Protein AF-B0YIT7-F1 (afdb_monomer)

Sequence (74 aa):
SFLNAEEPTVCDLISDFGINVLWHPSLGLELGENLQGMLWNCVLGKIPVDILVFEGTVVNAPNGTGEWNRFAHR

Foldseek 3Di:
DQCPDPVPHPVCCCPVVVDDDLDDPVPDPDDQVRVVVSVVCPVVCVDDDPDDDDDDDQQLPDVRNSVVDDDNRD

Mean predicted aligned error: 4.79 Å

Radius of gyration: 14.9 Å; Cα contacts (8 Å, |Δi|>4): 41; chains: 1; bounding box: 28×30×38 Å

Nearest PDB structures (foldseek):
  8dqv-assembly1_B  TM=9.394E-01  e=1.419E-06  Mycolicibacterium smegmatis MC2 155
  1cc1-assembly1_S  TM=6.547E-01  e=2.135E+00  Desulfomicrobium baculatum

pLDDT: mean 89.39, std 6.94, range [72.88, 98.25]

Organism: NCBI:txid447715

Solvent-accessible surface area (backbone atoms only — not comparable to full-atom values): 4957 Å² total; per-resid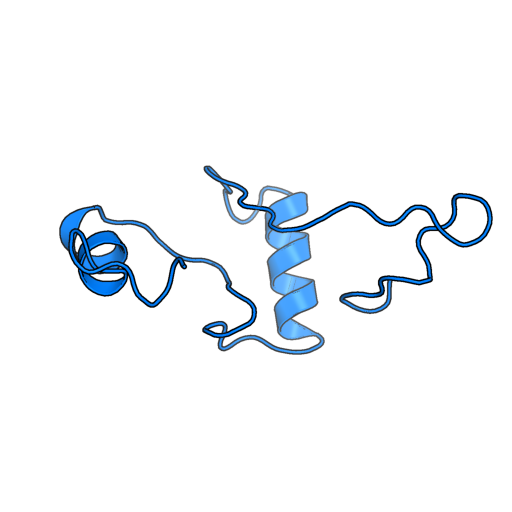ue (Å²): 112,71,92,69,36,80,82,69,28,62,64,47,44,37,71,75,69,66,47,80,80,89,70,43,100,91,74,44,85,63,56,75,67,57,35,50,52,52,54,48,33,39,78,72,58,76,38,85,76,93,76,88,88,84,87,87,76,90,55,44,40,61,98,69,69,16,70,78,60,66,58,97,96,73

InterPro domains:
  IPR037024 [NiFe]-hydrogenase, small subunit, N-terminal domain superfamily [G3DSA:3.40.50.700] (1-73)

Structure (mmCIF, N/CA/C/O backbone):
data_AF-B0YIT7-F1
#
_entry.id   AF-B0YIT7-F1
#
loop_
_atom_site.group_PDB
_atom_site.id
_atom_site.type_symbol
_atom_site.label_atom_id
_atom_site.label_alt_id
_atom_site.label_comp_id
_atom_site.label_asym_id
_atom_site.label_entity_id
_atom_site.label_seq_id
_atom_site.pdbx_PDB_ins_code
_atom_site.Cartn_x
_atom_site.Cartn_y
_atom_site.Cartn_z
_atom_site.occupancy
_atom_site.B_iso_or_equiv
_atom_site.auth_seq_id
_atom_site.auth_comp_id
_atom_site.auth_asym_id
_atom_site.auth_atom_id
_atom_site.pdbx_PDB_model_num
ATOM 1 N N . SER A 1 1 ? -2.388 16.071 6.908 1.00 76.56 1 SER A N 1
ATOM 2 C CA . SER A 1 1 ? -3.639 15.989 6.133 1.00 76.56 1 SER A CA 1
ATOM 3 C C . SER A 1 1 ? -4.527 14.908 6.731 1.00 76.56 1 SER A C 1
ATOM 5 O O . SER A 1 1 ? -5.333 15.254 7.573 1.00 76.56 1 SER A O 1
ATOM 7 N N . PHE A 1 2 ? -4.295 13.617 6.462 1.00 80.75 2 PHE A N 1
ATOM 8 C CA . PHE A 1 2 ? -5.089 12.522 7.045 1.00 80.75 2 PHE A CA 1
ATOM 9 C C . PHE A 1 2 ? -4.838 12.292 8.550 1.00 80.75 2 PHE A C 1
ATOM 11 O O . PHE A 1 2 ? -5.755 12.387 9.352 1.00 80.75 2 PHE A O 1
ATOM 18 N N . LEU A 1 3 ? -3.579 12.095 8.961 1.00 77.06 3 LEU A N 1
ATOM 19 C CA . LEU A 1 3 ? -3.218 11.831 10.370 1.00 77.06 3 LEU A CA 1
ATOM 20 C C . LEU A 1 3 ? -3.439 13.015 11.329 1.00 77.06 3 LEU A C 1
ATOM 22 O O . LEU A 1 3 ? -3.365 12.833 12.537 1.00 77.06 3 LEU A O 1
ATOM 26 N N . ASN A 1 4 ? -3.702 14.210 10.795 1.00 78.94 4 ASN A N 1
ATOM 27 C CA . ASN A 1 4 ? -3.959 15.417 11.586 1.00 78.94 4 ASN A CA 1
ATOM 28 C C . ASN A 1 4 ? -5.453 15.784 11.593 1.00 78.94 4 ASN A C 1
ATOM 30 O O . ASN A 1 4 ? -5.784 16.924 11.900 1.00 78.94 4 ASN A O 1
ATOM 34 N N . ALA A 1 5 ? -6.339 14.884 11.159 1.00 80.31 5 ALA A N 1
ATOM 35 C CA . ALA A 1 5 ? -7.773 15.135 11.201 1.00 80.31 5 ALA A CA 1
ATOM 36 C C . ALA A 1 5 ? -8.233 15.258 12.661 1.00 80.31 5 ALA A C 1
ATOM 38 O O . ALA A 1 5 ? -7.953 14.372 13.469 1.00 80.31 5 ALA A O 1
ATOM 39 N N . GLU A 1 6 ? -8.900 16.366 12.990 1.00 72.88 6 GLU A N 1
ATOM 40 C CA . GLU A 1 6 ? -9.397 16.633 14.345 1.00 72.88 6 GLU A CA 1
ATOM 41 C C . GLU A 1 6 ? -10.807 16.069 14.562 1.00 72.88 6 GLU A C 1
ATOM 43 O O . GLU A 1 6 ? -11.078 15.567 15.646 1.00 72.88 6 GLU A O 1
ATOM 48 N N . GLU A 1 7 ? -11.679 16.071 13.543 1.00 77.75 7 GLU A N 1
ATOM 49 C CA . GLU A 1 7 ? -13.036 15.511 13.642 1.00 77.75 7 GLU A CA 1
ATOM 50 C C . GLU A 1 7 ? -13.536 14.930 12.297 1.00 77.75 7 GLU A C 1
ATOM 52 O O . GLU A 1 7 ? -13.716 15.687 11.336 1.00 77.75 7 GLU A O 1
ATOM 57 N N . PRO A 1 8 ? -13.814 13.611 12.202 1.00 74.25 8 PRO A N 1
ATOM 58 C CA . PRO A 1 8 ? -13.374 12.560 13.125 1.00 74.25 8 PRO A CA 1
ATOM 59 C C . PRO A 1 8 ? -11.851 12.372 13.063 1.00 74.25 8 PRO A C 1
ATOM 61 O O . PRO A 1 8 ? -11.233 12.559 12.009 1.00 74.25 8 PRO A O 1
ATOM 64 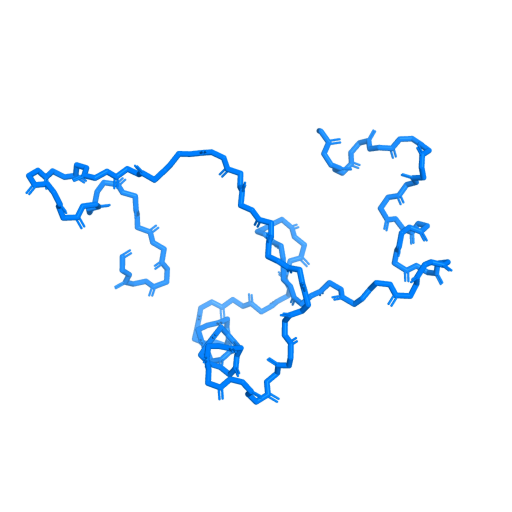N N . THR A 1 9 ? -11.239 11.962 14.175 1.00 82.19 9 THR A N 1
ATOM 65 C CA . THR A 1 9 ? -9.829 11.558 14.159 1.00 82.19 9 THR A CA 1
ATOM 66 C C . THR A 1 9 ? -9.652 10.241 13.394 1.00 82.19 9 THR A C 1
ATOM 68 O O . THR A 1 9 ? -10.603 9.493 13.155 1.00 82.19 9 THR A O 1
ATOM 71 N N . VAL A 1 10 ? -8.412 9.901 13.022 1.00 79.25 10 VAL A N 1
ATOM 72 C CA . VAL A 1 10 ? -8.114 8.588 12.409 1.00 79.25 10 VAL A CA 1
ATOM 73 C C . VAL A 1 10 ? -8.447 7.436 13.359 1.00 79.25 10 VAL A C 1
ATOM 75 O O . VAL A 1 10 ? -8.869 6.375 12.904 1.00 79.25 10 VAL A O 1
ATOM 78 N N . CYS A 1 11 ? -8.297 7.643 14.669 1.00 79.50 11 CYS A N 1
ATOM 79 C CA . CYS A 1 11 ? -8.698 6.655 15.662 1.00 79.50 11 CYS A CA 1
ATOM 80 C C . CYS A 1 11 ? -10.213 6.442 15.635 1.00 79.50 11 CYS A C 1
ATOM 82 O O . CYS A 1 11 ? -10.630 5.293 15.534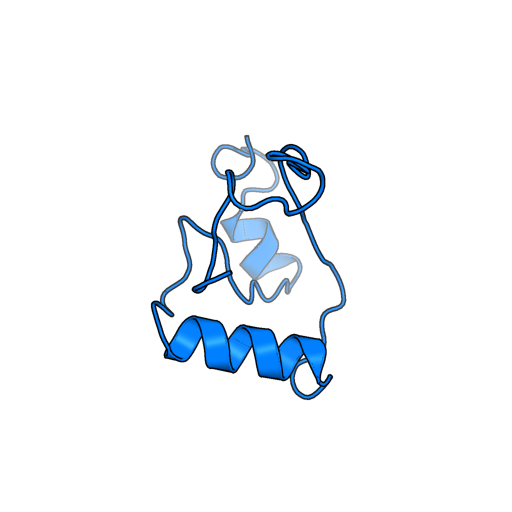 1.00 79.50 11 CYS A O 1
ATOM 84 N N . ASP A 1 12 ? -11.005 7.518 15.620 1.00 81.06 12 ASP A N 1
ATOM 85 C CA . ASP A 1 12 ? -12.473 7.432 15.590 1.00 81.06 12 ASP A CA 1
ATOM 86 C C . ASP A 1 12 ? -12.959 6.756 14.300 1.00 81.06 12 ASP A C 1
ATOM 88 O O . ASP A 1 12 ? -13.857 5.919 14.318 1.00 81.06 12 ASP A O 1
ATOM 92 N N . LEU A 1 13 ? -12.318 7.043 13.161 1.00 79.56 13 LEU A N 1
ATOM 93 C CA . LEU A 1 13 ? -12.589 6.350 11.895 1.00 79.56 13 LEU A CA 1
ATOM 94 C C . LEU A 1 13 ? -12.393 4.829 12.001 1.00 79.56 13 LEU A C 1
ATOM 96 O O . LEU A 1 13 ? -13.170 4.063 11.430 1.00 79.56 13 LEU A O 1
ATOM 100 N N . ILE A 1 14 ? -11.373 4.381 12.730 1.00 81.06 14 ILE A N 1
ATOM 101 C CA . ILE A 1 14 ? -11.084 2.956 12.911 1.00 81.06 14 ILE A CA 1
ATOM 102 C C . ILE A 1 14 ? -12.025 2.335 13.955 1.00 81.06 14 ILE A C 1
ATOM 104 O O . ILE A 1 14 ? -12.579 1.263 13.710 1.00 81.06 14 ILE A O 1
ATOM 108 N N . SER A 1 15 ? -12.217 2.986 15.106 1.00 80.31 15 SER A N 1
ATOM 109 C CA . SER A 1 15 ? -12.978 2.430 16.232 1.00 80.31 15 SER A CA 1
ATOM 110 C C . SER A 1 15 ? -14.489 2.531 16.053 1.00 80.31 15 SER A C 1
ATOM 112 O O . SER A 1 15 ? -15.196 1.569 16.353 1.00 80.31 15 SER A O 1
ATOM 114 N N . ASP A 1 16 ? -14.985 3.659 15.546 1.00 80.94 16 ASP A N 1
ATOM 115 C CA . ASP A 1 16 ? -16.411 3.997 15.600 1.00 80.94 16 ASP A CA 1
ATOM 116 C C . ASP A 1 16 ? -17.112 3.686 14.277 1.00 80.94 16 ASP A C 1
ATOM 118 O O . ASP A 1 16 ? -18.275 3.280 14.261 1.00 80.94 16 ASP A O 1
ATOM 122 N N . PHE A 1 17 ? -16.391 3.816 13.159 1.00 81.88 17 PHE A N 1
ATOM 123 C CA . PHE A 1 17 ? -16.916 3.515 11.824 1.00 81.88 17 PHE A CA 1
ATOM 124 C C . PHE A 1 17 ?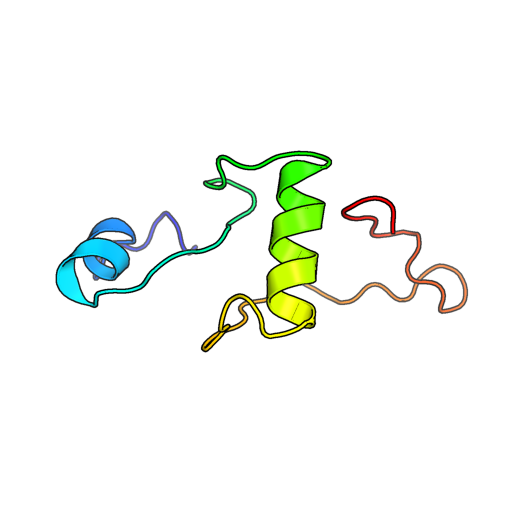 -16.546 2.110 11.327 1.00 81.88 17 PHE A C 1
ATOM 126 O O . PHE A 1 17 ? -16.966 1.714 10.240 1.00 81.88 17 PHE A O 1
ATOM 133 N N . GLY A 1 18 ? -15.793 1.337 12.120 1.00 84.19 18 GLY A N 1
ATOM 134 C CA . GLY A 1 18 ? -15.443 -0.052 11.814 1.00 84.19 18 GLY A CA 1
ATOM 135 C C . GLY A 1 18 ? -14.531 -0.207 10.595 1.00 84.19 18 GLY A C 1
ATOM 136 O O . GLY A 1 18 ? -14.557 -1.248 9.935 1.00 84.19 18 GLY A O 1
ATOM 137 N N . ILE A 1 19 ? -13.744 0.822 10.263 1.00 88.25 19 ILE A N 1
ATOM 138 C CA . ILE A 1 19 ? -12.836 0.784 9.117 1.00 88.25 19 ILE A CA 1
ATOM 139 C C . ILE A 1 19 ? -11.614 -0.063 9.468 1.00 88.25 19 ILE A C 1
ATOM 141 O O . ILE A 1 19 ? -10.816 0.283 10.339 1.00 88.25 19 ILE A O 1
ATOM 145 N N . ASN A 1 20 ? -11.422 -1.151 8.725 1.00 89.44 20 ASN A N 1
ATOM 146 C CA . ASN A 1 20 ? -10.209 -1.952 8.803 1.00 89.44 20 ASN A CA 1
ATOM 147 C C . ASN A 1 20 ? -9.135 -1.398 7.855 1.00 89.44 20 ASN A C 1
ATOM 149 O O . ASN A 1 20 ? -9.186 -1.617 6.642 1.00 89.44 20 ASN A O 1
ATOM 153 N N . VAL A 1 21 ? -8.145 -0.691 8.401 1.00 90.00 21 VAL A N 1
ATOM 154 C CA . VAL A 1 21 ? -7.015 -0.180 7.615 1.00 90.00 21 VAL A CA 1
ATOM 155 C C . VAL A 1 21 ? -6.027 -1.314 7.350 1.00 90.00 21 VAL A C 1
ATOM 157 O O . VAL A 1 21 ? -5.236 -1.674 8.216 1.00 90.00 21 VAL A O 1
ATOM 160 N N . LEU A 1 22 ? -6.050 -1.851 6.127 1.00 93.38 22 LEU A N 1
ATOM 161 C CA . LEU A 1 22 ? -5.142 -2.928 5.719 1.00 93.38 22 LEU A CA 1
ATOM 162 C C . LEU A 1 22 ? -3.672 -2.485 5.740 1.00 93.38 22 LEU A C 1
ATOM 164 O O . LEU A 1 22 ? -2.817 -3.220 6.225 1.00 93.38 22 LEU A O 1
ATOM 168 N N . TRP A 1 23 ? -3.368 -1.290 5.219 1.00 92.94 23 TRP A N 1
ATOM 169 C CA . TRP A 1 23 ? -2.014 -0.735 5.229 1.00 92.94 23 TRP A CA 1
ATOM 170 C C . TRP A 1 23 ? -1.989 0.766 4.929 1.00 92.94 23 TRP A C 1
ATOM 172 O O . TRP A 1 23 ? -2.780 1.266 4.133 1.00 92.94 23 TRP A O 1
ATOM 182 N N . HIS A 1 24 ? -1.031 1.473 5.529 1.00 90.81 24 HIS A N 1
ATOM 183 C CA . HIS A 1 24 ? -0.703 2.864 5.219 1.00 90.81 24 HIS A CA 1
ATOM 184 C C . HIS A 1 24 ? 0.818 3.056 5.349 1.00 90.81 24 HIS A C 1
ATOM 186 O O . HIS A 1 24 ? 1.382 2.544 6.318 1.00 90.81 24 HIS A O 1
ATOM 192 N N . PRO A 1 25 ? 1.497 3.823 4.472 1.00 88.38 25 PRO A N 1
ATOM 193 C CA . PRO A 1 25 ? 2.960 3.956 4.488 1.00 88.38 25 PRO A CA 1
ATOM 194 C C . PRO A 1 25 ? 3.562 4.354 5.841 1.00 88.38 25 PRO A C 1
ATOM 196 O O . PRO A 1 25 ? 4.668 3.944 6.173 1.00 88.38 25 PRO A O 1
ATOM 199 N N . SER A 1 26 ? 2.832 5.150 6.627 1.00 86.12 26 SER A N 1
ATOM 200 C CA . SER A 1 26 ? 3.270 5.625 7.949 1.00 86.12 26 SER A CA 1
ATOM 201 C C . SER A 1 26 ? 2.732 4.823 9.141 1.00 86.12 26 SER A C 1
ATOM 203 O O . SER A 1 26 ? 3.152 5.098 10.258 1.00 86.12 26 SER A O 1
ATOM 205 N N . LEU A 1 27 ? 1.788 3.891 8.940 1.00 83.25 27 LEU A N 1
ATOM 206 C CA . LEU A 1 27 ? 1.137 3.135 10.033 1.00 83.25 27 LEU A CA 1
ATOM 207 C C . LEU A 1 27 ? 1.261 1.610 9.890 1.00 83.25 27 LEU A C 1
ATOM 209 O O . LEU A 1 27 ? 0.992 0.880 10.839 1.00 83.25 27 LEU A O 1
ATOM 213 N N . GLY A 1 28 ? 1.607 1.120 8.699 1.00 82.06 28 GLY A N 1
ATOM 214 C CA . GLY A 1 28 ? 1.641 -0.302 8.390 1.00 82.06 28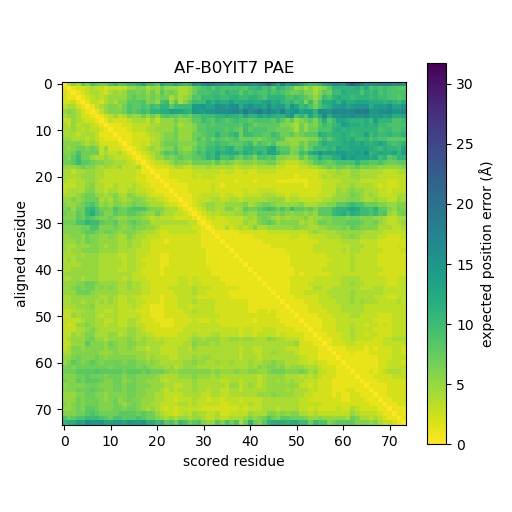 GLY A CA 1
ATOM 215 C C . GLY A 1 28 ? 2.728 -1.033 9.171 1.00 82.06 28 GLY A C 1
ATOM 216 O O . GLY A 1 28 ? 3.886 -0.621 9.164 1.00 82.06 28 GLY A O 1
ATOM 217 N N . LEU A 1 29 ? 2.349 -2.140 9.813 1.00 82.62 29 LEU A N 1
ATOM 218 C CA . LEU A 1 29 ? 3.281 -3.032 10.510 1.00 82.62 29 LEU A CA 1
ATOM 219 C C . LEU A 1 29 ? 4.036 -3.944 9.536 1.00 82.62 29 LEU A C 1
ATOM 221 O O . LEU A 1 29 ? 5.202 -4.263 9.758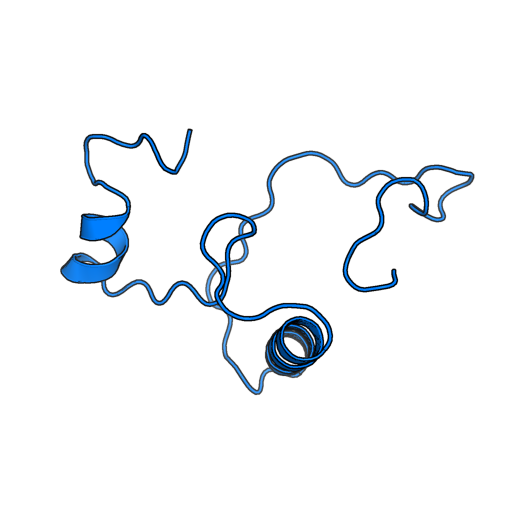 1.00 82.62 29 LEU A O 1
ATOM 225 N N . GLU A 1 30 ? 3.371 -4.356 8.454 1.00 86.38 30 GLU A N 1
ATOM 226 C CA . GLU A 1 30 ? 3.966 -5.226 7.446 1.00 86.38 30 GLU A CA 1
ATOM 227 C C . GLU A 1 30 ? 4.909 -4.446 6.529 1.00 86.38 30 GLU A C 1
ATOM 229 O O . GLU A 1 30 ? 4.557 -3.402 5.966 1.00 86.38 30 GLU A O 1
ATOM 234 N N . LEU A 1 31 ? 6.110 -4.996 6.347 1.00 86.50 31 LEU A N 1
ATOM 235 C CA . LEU A 1 31 ? 7.194 -4.422 5.555 1.00 86.50 31 LEU A CA 1
ATOM 236 C C . LEU A 1 31 ? 7.782 -5.480 4.613 1.00 86.50 31 LEU A C 1
ATOM 238 O O . LEU A 1 31 ? 7.624 -6.684 4.820 1.00 86.50 31 LEU A O 1
ATOM 242 N N . GLY A 1 32 ? 8.483 -5.028 3.571 1.00 90.12 32 GLY A N 1
ATOM 243 C CA . GLY A 1 32 ? 9.229 -5.909 2.668 1.00 90.12 32 GLY A CA 1
ATOM 244 C C . GLY A 1 32 ? 8.358 -6.982 2.006 1.00 90.12 32 GLY A C 1
ATOM 245 O O . GLY A 1 32 ? 7.383 -6.669 1.319 1.00 90.12 32 GLY A O 1
ATOM 246 N N . GLU A 1 33 ? 8.733 -8.249 2.178 1.00 93.62 33 GLU A N 1
ATOM 247 C CA . GLU A 1 33 ? 8.050 -9.394 1.562 1.00 93.62 33 GLU A CA 1
ATOM 248 C C . GLU A 1 33 ? 6.646 -9.628 2.128 1.00 93.62 33 GLU A C 1
ATOM 250 O O . GLU A 1 33 ? 5.737 -9.964 1.369 1.00 93.62 33 GLU A O 1
ATOM 255 N N . ASN A 1 34 ? 6.428 -9.382 3.423 1.00 93.12 34 ASN A N 1
ATOM 256 C CA . ASN A 1 34 ? 5.105 -9.558 4.019 1.00 93.12 34 ASN A CA 1
ATOM 257 C C . ASN A 1 34 ? 4.097 -8.560 3.442 1.00 93.12 34 ASN A C 1
ATOM 259 O O . ASN A 1 34 ? 2.976 -8.935 3.091 1.00 93.12 34 ASN A O 1
ATOM 263 N N . LEU A 1 35 ? 4.525 -7.304 3.267 1.00 94.25 35 LEU A N 1
ATOM 264 C CA . LEU A 1 35 ? 3.724 -6.282 2.599 1.00 94.25 35 LEU A CA 1
ATOM 265 C C . LEU A 1 35 ? 3.381 -6.713 1.170 1.00 94.25 35 LEU A C 1
ATOM 267 O O . LEU A 1 35 ? 2.225 -6.647 0.763 1.00 94.25 35 LEU A O 1
ATOM 271 N N . GLN A 1 36 ? 4.364 -7.209 0.415 1.00 94.75 36 GLN A N 1
ATOM 272 C CA . GLN A 1 36 ? 4.127 -7.723 -0.936 1.00 94.75 36 GLN A CA 1
ATOM 273 C C . GLN A 1 36 ? 3.114 -8.872 -0.948 1.00 94.75 36 GLN A C 1
ATOM 275 O O . GLN A 1 36 ? 2.220 -8.885 -1.793 1.00 94.75 36 GLN A O 1
ATOM 280 N N . GLY A 1 37 ? 3.222 -9.811 -0.006 1.00 95.81 37 GLY A N 1
ATOM 281 C CA . GLY A 1 37 ? 2.282 -10.920 0.136 1.00 95.81 37 GLY A CA 1
ATOM 282 C C . GLY A 1 37 ? 0.856 -10.445 0.412 1.00 95.81 37 GLY A C 1
ATOM 283 O O . GLY A 1 37 ? -0.084 -10.894 -0.247 1.00 95.81 37 GLY A O 1
ATOM 284 N N . MET A 1 38 ? 0.690 -9.491 1.330 1.00 95.25 38 MET A N 1
ATOM 285 C CA . MET A 1 38 ? -0.606 -8.880 1.624 1.00 95.25 38 MET A CA 1
ATOM 286 C C . MET A 1 38 ? -1.183 -8.162 0.395 1.00 95.25 38 MET A C 1
ATOM 288 O O . MET A 1 38 ? -2.327 -8.425 0.027 1.00 95.25 38 MET A O 1
ATOM 292 N N . LEU A 1 39 ? -0.393 -7.326 -0.288 1.00 95.12 39 LEU A N 1
ATOM 293 C CA . LEU A 1 39 ? -0.829 -6.613 -1.496 1.00 95.12 39 LEU A CA 1
ATOM 294 C C . LEU A 1 39 ? -1.276 -7.582 -2.599 1.00 95.12 39 LEU A C 1
ATOM 296 O O . LEU A 1 39 ? -2.309 -7.367 -3.232 1.00 95.12 39 LEU A O 1
ATOM 300 N N . TRP A 1 40 ? -0.552 -8.685 -2.799 1.00 96.19 40 TRP A N 1
ATOM 301 C CA . TRP A 1 40 ? -0.959 -9.719 -3.750 1.00 96.19 40 TRP A CA 1
ATOM 302 C C . TRP A 1 40 ? -2.248 -10.425 -3.344 1.00 96.19 40 TRP A C 1
ATOM 304 O O . TRP A 1 40 ? -3.082 -10.703 -4.202 1.00 96.19 40 TRP A O 1
ATOM 314 N N . ASN A 1 41 ? -2.449 -10.695 -2.054 1.00 97.44 41 ASN A N 1
ATOM 315 C CA . ASN A 1 41 ? -3.704 -11.265 -1.575 1.00 97.44 41 ASN A CA 1
ATOM 316 C C . ASN A 1 41 ? -4.892 -10.320 -1.816 1.00 97.44 41 ASN A C 1
ATOM 318 O O . ASN A 1 41 ? -5.973 -10.810 -2.145 1.00 97.44 41 ASN A O 1
ATOM 322 N N . CYS A 1 42 ? -4.690 -9.002 -1.735 1.00 96.75 42 CYS A N 1
ATOM 323 C CA . CYS A 1 42 ? -5.692 -8.012 -2.129 1.00 96.75 42 CYS A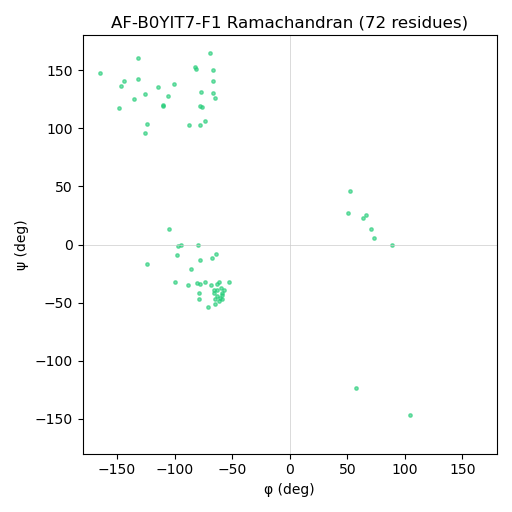 CA 1
ATOM 324 C C . CYS A 1 42 ? -5.994 -8.065 -3.635 1.00 96.75 42 CYS A C 1
ATOM 326 O O . CYS A 1 42 ? -7.147 -8.204 -4.031 1.00 96.75 42 CYS A O 1
ATOM 328 N N . VAL A 1 43 ? -4.962 -8.026 -4.489 1.00 96.19 43 VAL A N 1
ATOM 329 C CA . VAL A 1 43 ? -5.117 -8.073 -5.960 1.00 96.19 43 VAL A CA 1
ATOM 330 C C . VAL A 1 43 ? -5.806 -9.360 -6.422 1.00 96.19 43 VAL A C 1
ATOM 332 O O . VAL A 1 43 ? -6.613 -9.341 -7.348 1.00 96.19 43 VAL A O 1
ATOM 335 N N . LEU A 1 44 ? -5.509 -10.484 -5.768 1.00 97.75 44 LEU A N 1
ATOM 336 C CA . LEU A 1 44 ? -6.118 -11.783 -6.056 1.00 97.75 44 LEU A CA 1
ATOM 337 C C . LEU A 1 44 ? -7.518 -11.951 -5.437 1.00 97.75 44 LEU A C 1
ATOM 339 O O . LEU A 1 44 ? -8.111 -13.017 -5.585 1.00 97.75 44 LEU A O 1
ATOM 343 N N . GLY A 1 45 ? -8.030 -10.948 -4.716 1.00 96.88 45 GLY A N 1
ATOM 344 C CA . GLY A 1 45 ? -9.347 -10.979 -4.074 1.00 96.88 45 GLY A CA 1
ATOM 345 C C . GLY A 1 45 ? -9.453 -11.921 -2.870 1.00 96.88 45 GLY A C 1
ATOM 346 O O . GLY A 1 45 ? -10.555 -12.216 -2.419 1.00 96.88 45 GLY A O 1
ATOM 347 N N . LYS A 1 46 ? -8.326 -12.410 -2.337 1.00 98.25 46 LYS A N 1
ATOM 348 C CA . LYS A 1 46 ? -8.294 -13.219 -1.105 1.00 98.25 46 LYS A CA 1
ATOM 349 C C . LYS A 1 46 ? -8.539 -12.363 0.136 1.00 98.25 46 LYS A C 1
ATOM 351 O O . LYS A 1 46 ? -9.100 -12.851 1.111 1.00 98.25 46 LYS A O 1
ATOM 356 N N . ILE A 1 47 ? -8.091 -11.110 0.091 1.00 96.94 47 ILE A N 1
ATOM 357 C CA . ILE A 1 47 ? -8.446 -10.066 1.050 1.00 96.94 47 ILE A CA 1
ATOM 358 C C . ILE A 1 47 ? -9.333 -9.071 0.290 1.00 96.94 47 ILE A C 1
ATOM 360 O O . ILE A 1 47 ? -8.877 -8.537 -0.723 1.00 96.94 47 I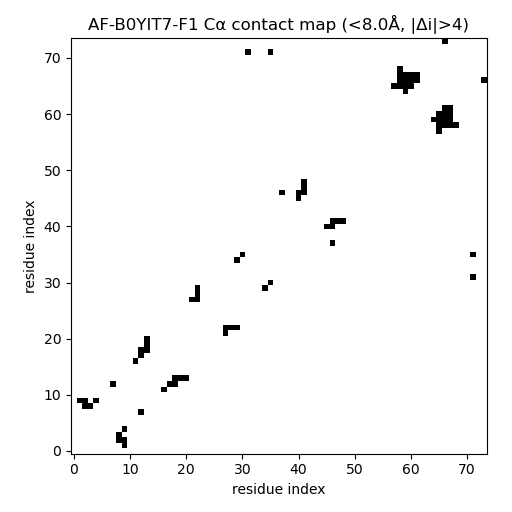LE A O 1
ATOM 364 N N . PRO A 1 48 ? -10.587 -8.840 0.715 1.00 95.94 48 PRO A N 1
ATOM 365 C CA . PRO A 1 48 ? -11.447 -7.855 0.073 1.00 95.94 48 PRO A CA 1
ATOM 366 C C . PRO A 1 48 ? -10.893 -6.443 0.286 1.00 95.94 48 PRO A C 1
ATOM 368 O O . PRO A 1 48 ? -10.400 -6.112 1.364 1.00 95.94 48 PRO A O 1
ATOM 371 N N . VAL A 1 49 ? -10.980 -5.617 -0.756 1.00 96.56 49 VAL A N 1
ATOM 372 C CA . VAL A 1 49 ? -10.627 -4.195 -0.707 1.00 96.56 49 VAL A CA 1
ATOM 373 C C . VAL A 1 49 ? -11.830 -3.396 -1.174 1.00 96.56 49 VAL A C 1
ATOM 375 O O . VAL A 1 49 ? -12.108 -3.329 -2.369 1.00 96.56 49 VAL A O 1
ATOM 378 N N . ASP A 1 50 ? -12.532 -2.791 -0.222 1.00 95.31 50 ASP A N 1
ATOM 379 C CA . ASP A 1 50 ? -13.709 -1.968 -0.506 1.00 95.31 50 ASP A CA 1
ATOM 380 C C . ASP A 1 50 ? -13.324 -0.552 -0.955 1.00 95.31 50 ASP A C 1
ATOM 382 O O . ASP A 1 50 ? -13.999 0.057 -1.784 1.00 95.31 50 ASP A O 1
ATOM 386 N N . ILE A 1 51 ? -12.219 -0.022 -0.416 1.00 93.81 51 ILE A N 1
ATOM 387 C CA . ILE A 1 51 ? -11.748 1.340 -0.673 1.00 93.81 51 ILE A CA 1
ATOM 388 C C . ILE A 1 51 ? -10.241 1.314 -0.935 1.00 93.81 51 ILE A C 1
ATOM 390 O O . ILE A 1 51 ? -9.461 0.854 -0.103 1.00 93.81 51 ILE A O 1
ATOM 394 N N . LEU A 1 52 ? -9.832 1.866 -2.080 1.00 94.50 52 LEU A N 1
ATOM 395 C CA . LEU A 1 52 ? -8.437 2.158 -2.401 1.00 94.50 52 LEU A CA 1
ATOM 396 C C . LEU A 1 52 ? -8.230 3.673 -2.403 1.00 94.50 52 LEU A C 1
ATOM 398 O O . LEU A 1 52 ? -8.825 4.383 -3.212 1.00 94.50 52 LEU A O 1
ATOM 402 N N . VAL A 1 53 ? -7.356 4.154 -1.522 1.00 93.00 53 VAL A N 1
ATOM 403 C CA . VAL A 1 53 ? -6.952 5.563 -1.468 1.00 93.00 53 VAL A CA 1
ATOM 404 C C . VAL A 1 53 ? -5.541 5.692 -2.028 1.00 93.00 53 VAL A C 1
ATOM 406 O O . VAL A 1 53 ? -4.629 4.994 -1.592 1.00 93.00 53 VAL A O 1
ATOM 409 N N . PHE A 1 54 ? -5.365 6.594 -2.991 1.00 92.56 54 PHE A N 1
ATOM 410 C CA . PHE A 1 54 ? -4.072 6.924 -3.581 1.00 92.56 54 PHE A CA 1
ATOM 411 C C . PHE A 1 54 ? -3.843 8.432 -3.489 1.00 92.56 54 PHE A C 1
ATOM 413 O O . PHE A 1 54 ? -4.703 9.218 -3.885 1.00 92.56 54 PHE A O 1
ATOM 420 N N . GLU A 1 55 ? -2.679 8.829 -2.980 1.00 92.00 55 GLU A N 1
ATOM 421 C CA . GLU A 1 55 ? -2.267 10.227 -2.865 1.00 92.00 55 GLU A CA 1
ATOM 422 C C . GLU A 1 55 ? -1.063 10.493 -3.777 1.00 92.00 55 GLU A C 1
ATOM 424 O O . GLU A 1 55 ? -0.111 9.714 -3.815 1.00 92.00 55 GLU A O 1
ATOM 429 N N . GLY A 1 56 ? -1.097 11.615 -4.502 1.00 91.81 56 GLY A N 1
ATOM 430 C CA . GLY A 1 56 ? -0.026 12.033 -5.405 1.00 91.81 56 GLY A CA 1
ATOM 431 C C . GLY A 1 56 ? -0.358 11.810 -6.879 1.00 91.81 56 GLY A C 1
ATOM 432 O O . GLY A 1 56 ? -1.492 11.983 -7.318 1.00 91.81 56 GLY A O 1
ATOM 433 N N . THR A 1 57 ? 0.656 11.496 -7.685 1.00 93.69 57 THR A N 1
ATOM 434 C CA . THR A 1 57 ? 0.542 11.366 -9.146 1.00 93.69 57 THR A CA 1
ATOM 435 C C . THR A 1 57 ? 1.196 10.075 -9.612 1.00 93.69 57 THR A C 1
ATOM 437 O O . THR A 1 57 ? 2.254 9.697 -9.113 1.00 93.69 57 THR A O 1
ATOM 440 N N . VAL A 1 58 ? 0.594 9.423 -10.609 1.00 94.56 58 VAL A N 1
ATOM 441 C CA . VAL A 1 58 ? 1.217 8.291 -11.301 1.00 94.56 58 VAL A CA 1
ATOM 442 C C . VAL A 1 58 ? 2.318 8.827 -12.212 1.00 94.56 58 VAL A C 1
ATOM 444 O O . VAL A 1 58 ? 2.054 9.456 -13.240 1.00 94.56 58 VAL A O 1
ATOM 447 N N . VAL A 1 59 ? 3.569 8.615 -11.810 1.00 95.50 59 VAL A N 1
ATOM 448 C CA . VAL A 1 59 ? 4.735 9.011 -12.599 1.00 95.50 59 VAL A CA 1
ATOM 449 C C . VAL A 1 59 ? 4.924 7.997 -13.720 1.00 95.50 59 VAL A C 1
ATOM 451 O O . VAL A 1 59 ? 5.148 6.828 -13.452 1.00 95.50 59 VAL A O 1
ATOM 454 N N . ASN A 1 60 ? 4.862 8.448 -14.974 1.00 96.00 60 ASN A N 1
ATOM 455 C CA . ASN A 1 60 ? 5.109 7.601 -16.151 1.00 96.00 60 ASN A CA 1
ATOM 456 C C . ASN A 1 60 ? 6.567 7.683 -16.645 1.00 96.00 60 ASN A C 1
ATOM 458 O O . ASN A 1 60 ? 6.932 7.057 -17.633 1.00 96.00 60 ASN A O 1
ATOM 462 N N . ALA A 1 61 ? 7.421 8.482 -16.008 1.00 96.19 61 ALA A N 1
ATOM 463 C CA . ALA A 1 61 ? 8.819 8.629 -16.406 1.00 96.19 61 ALA A CA 1
ATOM 464 C C . ALA A 1 61 ? 9.702 7.486 -15.863 1.00 96.19 61 ALA A C 1
ATOM 466 O O . ALA A 1 61 ? 9.420 6.971 -14.782 1.00 96.19 61 ALA A O 1
ATOM 467 N N . PRO A 1 62 ? 10.794 7.127 -16.563 1.00 96.31 62 PRO A N 1
ATOM 468 C CA . PRO A 1 62 ? 11.197 7.603 -17.886 1.00 96.31 62 PRO A CA 1
ATOM 469 C C . PRO A 1 62 ? 10.461 6.855 -19.010 1.00 96.31 62 PRO A C 1
ATOM 471 O O . PRO A 1 62 ? 10.098 5.700 -18.857 1.00 96.31 62 PRO A O 1
ATOM 474 N N . ASN A 1 63 ? 10.275 7.490 -20.172 1.00 96.06 63 ASN A N 1
ATOM 475 C CA . ASN A 1 63 ? 9.792 6.837 -21.406 1.00 96.06 63 ASN A CA 1
ATOM 476 C C . ASN A 1 63 ? 8.507 5.984 -21.272 1.00 96.06 63 ASN A C 1
ATOM 478 O O . ASN A 1 63 ? 8.321 5.038 -22.033 1.00 96.06 63 ASN A O 1
ATOM 482 N N . GLY A 1 64 ? 7.625 6.291 -20.320 1.00 95.06 64 GLY A N 1
ATOM 483 C CA . GLY A 1 64 ? 6.394 5.532 -20.082 1.00 95.06 64 GLY A CA 1
ATOM 484 C C . GLY A 1 64 ? 6.529 4.358 -19.106 1.00 95.06 64 GLY A C 1
ATOM 485 O O . GLY A 1 64 ? 5.531 3.690 -18.864 1.00 95.06 64 GLY A O 1
ATOM 486 N N . THR A 1 65 ? 7.713 4.083 -18.547 1.00 94.69 65 THR A N 1
ATOM 487 C CA . THR A 1 65 ? 7.933 2.903 -17.689 1.00 94.69 65 THR A CA 1
ATOM 488 C C . THR A 1 65 ? 7.565 3.127 -16.222 1.00 94.69 65 THR A C 1
ATOM 490 O O . THR A 1 65 ? 7.354 2.162 -15.501 1.00 94.69 65 THR A O 1
ATOM 493 N N . GLY A 1 66 ? 7.508 4.383 -15.769 1.00 94.88 66 GLY A N 1
ATOM 494 C CA . GLY A 1 66 ? 7.200 4.746 -14.378 1.00 94.88 66 GLY A CA 1
ATOM 495 C C . GLY A 1 66 ? 8.309 4.485 -13.353 1.00 94.88 66 GLY A C 1
ATOM 496 O O . GLY A 1 66 ? 8.142 4.757 -12.169 1.00 94.88 66 GLY A O 1
ATOM 497 N N . GLU A 1 67 ? 9.485 4.057 -13.811 1.00 94.88 67 GLU A N 1
ATOM 498 C CA . GLU A 1 67 ? 10.620 3.624 -12.981 1.00 94.88 67 GLU A CA 1
ATOM 499 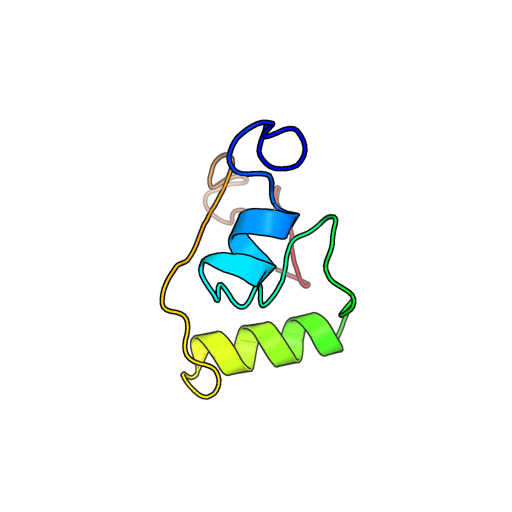C C . GLU A 1 67 ? 11.237 4.721 -12.096 1.00 94.88 67 GLU A C 1
ATOM 501 O O . GLU A 1 67 ? 12.107 4.438 -11.274 1.00 94.88 67 GLU A O 1
ATOM 506 N N . TRP A 1 68 ? 10.829 5.983 -12.254 1.00 95.25 68 TRP A N 1
ATOM 507 C CA . TRP A 1 68 ? 11.203 7.064 -11.334 1.00 95.25 68 TRP A CA 1
ATOM 508 C C . TRP A 1 68 ? 10.408 7.055 -10.024 1.00 95.25 68 TRP A C 1
ATOM 510 O O . TRP A 1 68 ? 10.798 7.740 -9.079 1.00 95.25 68 TRP A O 1
ATOM 520 N N . ASN A 1 69 ? 9.321 6.290 -9.937 1.00 93.81 69 ASN A N 1
ATOM 521 C CA . ASN A 1 69 ? 8.583 6.081 -8.701 1.00 93.81 69 ASN A CA 1
ATOM 522 C C . ASN A 1 69 ? 8.455 4.582 -8.443 1.00 93.81 69 ASN A C 1
ATOM 524 O O . ASN A 1 69 ? 7.569 3.928 -8.983 1.00 93.81 69 ASN A O 1
ATOM 528 N N . ARG A 1 70 ? 9.372 4.050 -7.629 1.00 91.69 70 ARG A N 1
ATOM 529 C CA . ARG A 1 70 ? 9.417 2.624 -7.321 1.00 91.69 70 ARG A CA 1
ATOM 530 C C . ARG A 1 70 ? 8.796 2.291 -5.975 1.00 91.69 70 ARG A C 1
ATOM 532 O O . ARG A 1 70 ? 9.071 2.952 -4.973 1.00 91.69 70 ARG A O 1
ATOM 539 N N . PHE A 1 71 ? 8.033 1.210 -5.937 1.00 90.44 71 PHE A N 1
ATOM 540 C CA . PHE A 1 71 ? 7.423 0.653 -4.740 1.00 90.44 71 PHE A CA 1
ATOM 541 C C . PHE A 1 71 ? 7.357 -0.872 -4.839 1.00 90.44 71 PHE A C 1
ATOM 543 O O . PHE A 1 71 ? 6.989 -1.430 -5.870 1.00 90.44 71 PHE A O 1
ATOM 550 N N . ALA A 1 72 ? 7.700 -1.567 -3.749 1.00 87.81 72 ALA A N 1
ATOM 551 C CA . ALA A 1 72 ? 7.597 -3.027 -3.670 1.00 87.81 72 ALA A CA 1
ATOM 552 C C . ALA A 1 72 ? 8.291 -3.766 -4.844 1.00 87.81 72 ALA A C 1
ATOM 554 O O . ALA A 1 72 ? 7.731 -4.689 -5.439 1.00 87.81 72 ALA A O 1
ATOM 555 N N . HIS A 1 73 ? 9.520 -3.335 -5.160 1.00 84.56 73 HIS A N 1
ATOM 556 C CA . HIS A 1 73 ? 10.369 -3.844 -6.252 1.00 84.56 73 HIS A CA 1
ATOM 557 C C . HIS A 1 73 ? 9.813 -3.646 -7.673 1.00 84.56 73 HIS A C 1
ATOM 559 O O . HIS A 1 73 ? 10.212 -4.364 -8.591 1.00 84.56 73 HIS A O 1
ATOM 565 N N . ARG A 1 74 ? 8.918 -2.679 -7.861 1.00 80.94 74 ARG A N 1
ATOM 566 C CA . ARG A 1 74 ? 8.421 -2.219 -9.163 1.00 80.94 74 ARG A CA 1
ATOM 567 C C . ARG A 1 74 ? 8.584 -0.724 -9.280 1.00 80.94 74 ARG A C 1
ATOM 569 O O . ARG A 1 74 ? 8.778 -0.115 -8.208 1.00 80.94 74 ARG A O 1
#

Secondary structure (DSSP, 8-state):
--TT--SS-HHHHHHTS-------TTT----HHHHHHHHHHHHTTSS--S-----S----TTTTS-TTS--TT-